Protein AF-A0A6B1C427-F1 (afdb_monomer)

pLDDT: mean 80.61, std 18.62, range [31.38, 96.44]

Mean predicted aligned error: 13.76 Å

Solvent-accessible surface area (backbone atoms only — not comparable to full-atom values): 10056 Å² total; per-residue (Å²): 131,88,80,65,73,87,72,59,62,70,60,35,54,53,42,52,74,35,78,66,44,73,68,50,72,60,57,86,59,36,55,51,73,79,39,94,70,39,72,59,43,35,53,53,62,96,92,56,72,48,55,68,70,53,46,56,37,31,75,68,24,86,37,23,59,55,42,33,21,32,51,52,48,46,24,71,76,61,72,55,77,72,46,50,39,42,58,34,45,49,70,62,49,47,56,48,53,52,49,56,50,70,74,44,80,71,77,84,72,83,77,89,77,76,86,78,89,80,91,77,91,72,95,70,92,80,48,73,39,58,54,46,43,51,46,46,74,71,70,51,50,59,67,56,50,9,62,76,69,75,50,42,49,66,56,45,54,55,32,62,69,51,79,87,130

Sequence (165 aa):
MNLIPLVDENRLVTLINDESTTRLAWGDRAACRDLPDGLEAYYPDDGEVPALAAIVCCLRCPVSEECLAAAMIHEERDGYRNGWWGGLGPEERDDIAHRLRATNPLAETTVPSTDTHTPTDGEGTNQPADHARYLRSLDHTIPFIAGELGCTERTVYRYLAKPAT

Structure (mmCIF, N/CA/C/O backbone):
data_AF-A0A6B1C427-F1
#
_entry.id   AF-A0A6B1C427-F1
#
loop_
_atom_site.group_PDB
_atom_site.id
_atom_site.type_symbol
_atom_site.label_atom_id
_atom_site.label_alt_id
_atom_site.label_comp_id
_atom_site.label_asym_id
_atom_site.label_entity_id
_atom_site.label_seq_id
_atom_site.pdbx_PDB_ins_code
_atom_site.Cartn_x
_atom_site.Cartn_y
_atom_site.Cartn_z
_atom_site.occupancy
_atom_site.B_iso_or_equiv
_atom_site.auth_seq_id
_atom_site.auth_comp_id
_atom_site.auth_asym_id
_atom_site.auth_atom_id
_atom_site.pdbx_PDB_model_num
ATOM 1 N N . MET A 1 1 ? 7.963 17.407 -8.290 1.00 36.19 1 MET A N 1
ATOM 2 C CA . MET A 1 1 ? 6.864 17.133 -9.240 1.00 36.19 1 MET A CA 1
ATOM 3 C C . MET A 1 1 ? 6.152 15.905 -8.714 1.00 36.19 1 MET A C 1
ATOM 5 O O . MET A 1 1 ? 6.719 14.828 -8.829 1.00 36.19 1 MET A O 1
ATOM 9 N N . ASN A 1 2 ? 4.989 16.064 -8.080 1.00 40.38 2 ASN A N 1
ATOM 10 C CA . ASN A 1 2 ? 4.179 14.918 -7.669 1.00 40.38 2 ASN A CA 1
ATOM 11 C C . ASN A 1 2 ? 3.596 14.284 -8.930 1.00 40.38 2 ASN A C 1
ATOM 13 O O . ASN A 1 2 ? 2.616 14.776 -9.482 1.00 40.38 2 ASN A O 1
ATOM 17 N N . LEU A 1 3 ? 4.239 13.218 -9.404 1.00 48.72 3 LEU A N 1
ATOM 18 C CA . LEU A 1 3 ? 3.703 12.304 -10.412 1.00 48.72 3 LEU A CA 1
ATOM 19 C C . LEU A 1 3 ? 2.698 11.352 -9.749 1.00 48.72 3 LEU A C 1
ATOM 21 O O . LEU A 1 3 ? 2.752 10.149 -9.968 1.00 48.72 3 LEU A O 1
ATOM 25 N N . ILE A 1 4 ? 1.816 11.883 -8.900 1.00 54.78 4 ILE A N 1
ATOM 26 C CA . ILE A 1 4 ? 0.748 11.090 -8.304 1.00 54.78 4 ILE A CA 1
ATOM 27 C C . ILE A 1 4 ? -0.203 10.752 -9.456 1.00 54.78 4 ILE A C 1
ATOM 29 O O . ILE A 1 4 ? -0.725 11.684 -10.082 1.00 54.78 4 ILE A O 1
ATOM 33 N N . PRO A 1 5 ? -0.408 9.467 -9.798 1.00 61.53 5 PRO A N 1
ATOM 34 C CA . PRO A 1 5 ? -1.460 9.110 -10.734 1.00 61.53 5 PRO A CA 1
ATOM 35 C C . PRO A 1 5 ? -2.774 9.652 -10.171 1.00 61.53 5 PRO A C 1
ATOM 37 O O . PRO A 1 5 ? -3.043 9.501 -8.981 1.00 61.53 5 PRO A O 1
ATOM 40 N N . LEU A 1 6 ? -3.566 10.336 -10.999 1.00 71.06 6 LEU A N 1
ATOM 41 C CA . LEU A 1 6 ? -4.888 10.801 -10.592 1.00 71.06 6 LEU A CA 1
ATOM 42 C C . LEU A 1 6 ? -5.713 9.557 -10.229 1.00 71.06 6 LEU A C 1
ATOM 44 O O . LEU A 1 6 ? -6.168 8.844 -11.118 1.00 71.06 6 LEU A O 1
ATOM 48 N N . VAL A 1 7 ? -5.818 9.259 -8.937 1.00 85.00 7 VAL A N 1
ATOM 49 C CA . VAL A 1 7 ? -6.557 8.099 -8.438 1.00 85.00 7 VAL A CA 1
ATOM 50 C C . VAL A 1 7 ? -8.040 8.353 -8.669 1.00 85.00 7 VAL A C 1
ATOM 52 O O . VAL A 1 7 ? -8.569 9.357 -8.187 1.00 85.00 7 VAL A O 1
ATOM 55 N N . ASP A 1 8 ? -8.722 7.451 -9.376 1.00 90.75 8 ASP A N 1
ATOM 56 C CA . ASP A 1 8 ? -10.182 7.456 -9.417 1.00 90.75 8 ASP A CA 1
ATOM 57 C C . ASP A 1 8 ? -10.712 6.935 -8.074 1.00 90.75 8 ASP A C 1
ATOM 59 O O . ASP A 1 8 ? -10.796 5.731 -7.825 1.00 90.75 8 ASP A O 1
ATOM 63 N N . GLU A 1 9 ? -11.051 7.858 -7.173 1.00 89.62 9 GLU A N 1
ATOM 64 C CA . GLU A 1 9 ? -11.550 7.523 -5.835 1.00 89.62 9 GLU A CA 1
ATOM 65 C C . GLU A 1 9 ? -12.844 6.699 -5.862 1.00 89.62 9 GLU A C 1
ATOM 67 O O . GLU A 1 9 ? -13.030 5.838 -5.004 1.00 89.62 9 GLU A O 1
ATOM 72 N N . ASN A 1 10 ? -13.727 6.902 -6.846 1.00 91.06 10 ASN A N 1
ATOM 73 C CA . ASN A 1 10 ? -14.972 6.134 -6.933 1.00 91.06 10 ASN A CA 1
ATOM 74 C C . ASN A 1 10 ? -14.684 4.674 -7.289 1.00 91.06 10 ASN A C 1
ATOM 76 O O . ASN A 1 10 ? -15.253 3.744 -6.700 1.00 91.06 10 ASN A O 1
ATOM 80 N N . ARG A 1 11 ? -13.778 4.462 -8.247 1.00 93.19 11 ARG A N 1
ATOM 81 C CA . ARG A 1 11 ? -13.315 3.122 -8.604 1.00 93.19 11 ARG A CA 1
ATOM 82 C C . ARG A 1 11 ? -12.550 2.476 -7.454 1.00 93.19 11 ARG A C 1
ATOM 84 O O . ARG A 1 11 ? -12.800 1.311 -7.153 1.00 93.19 11 ARG A O 1
ATOM 91 N N . LEU A 1 12 ? -11.698 3.233 -6.766 1.00 94.19 12 LEU A N 1
ATOM 92 C CA . LEU A 1 12 ? -10.971 2.761 -5.591 1.00 94.19 12 LEU A CA 1
ATOM 93 C C . LEU A 1 12 ? -11.923 2.298 -4.478 1.00 94.19 12 LEU A C 1
ATOM 95 O O . LEU A 1 12 ? -11.769 1.188 -3.980 1.00 94.19 12 LEU A O 1
ATOM 99 N N . VAL A 1 13 ? -12.946 3.087 -4.134 1.00 93.12 13 VAL A N 1
ATOM 100 C CA . VAL A 1 13 ? -13.970 2.692 -3.147 1.00 93.12 13 VAL A CA 1
ATOM 101 C C . VAL A 1 13 ? -14.700 1.424 -3.589 1.00 93.12 13 VAL A C 1
ATOM 103 O O . VAL A 1 13 ? -14.942 0.538 -2.771 1.00 93.12 13 VAL A O 1
ATOM 106 N N . THR A 1 14 ? -15.022 1.298 -4.878 1.00 95.12 14 THR A N 1
ATOM 107 C CA . THR A 1 14 ? -15.650 0.078 -5.413 1.00 95.12 14 THR A CA 1
ATOM 108 C C . THR A 1 14 ? -14.757 -1.147 -5.196 1.00 95.12 14 THR A C 1
ATOM 110 O O . THR A 1 14 ? -15.240 -2.176 -4.735 1.00 95.12 14 THR A O 1
ATOM 113 N N . LEU A 1 15 ? -13.454 -1.028 -5.473 1.00 95.44 15 LEU A N 1
ATOM 114 C CA . LEU A 1 15 ? -12.480 -2.113 -5.315 1.00 95.44 15 LEU A CA 1
ATOM 115 C C . LEU A 1 15 ? -12.198 -2.460 -3.847 1.00 95.44 15 LEU A C 1
ATOM 117 O O . LEU A 1 15 ? -12.043 -3.637 -3.529 1.00 95.44 15 LEU A O 1
ATOM 121 N N . ILE A 1 16 ? -12.153 -1.464 -2.954 1.00 94.06 16 ILE A N 1
ATOM 122 C CA . ILE A 1 16 ? -11.977 -1.673 -1.505 1.00 94.06 16 ILE A CA 1
ATOM 123 C C . ILE A 1 16 ? -13.123 -2.520 -0.933 1.00 94.06 16 ILE A C 1
ATOM 125 O O . ILE A 1 16 ? -12.894 -3.389 -0.096 1.00 94.06 16 ILE A O 1
ATOM 129 N N . ASN A 1 17 ? -14.347 -2.303 -1.419 1.00 91.44 17 ASN A N 1
ATOM 130 C CA . ASN A 1 17 ? -15.534 -3.041 -0.982 1.00 91.44 17 ASN A CA 1
ATOM 131 C C . ASN A 1 17 ? -15.733 -4.390 -1.704 1.00 91.44 17 ASN A C 1
ATOM 133 O O . ASN A 1 17 ? -16.680 -5.113 -1.392 1.00 91.44 17 ASN A O 1
ATOM 137 N N . ASP A 1 18 ? -14.872 -4.747 -2.662 1.00 90.44 18 ASP A N 1
ATOM 138 C CA . ASP A 1 18 ? -14.918 -6.030 -3.365 1.00 90.44 18 ASP A CA 1
ATOM 139 C C . ASP A 1 18 ? -14.001 -7.053 -2.675 1.00 90.44 18 ASP A C 1
ATOM 141 O O . ASP A 1 18 ? -12.772 -6.960 -2.709 1.00 90.44 18 ASP A O 1
ATOM 145 N N . GLU A 1 19 ? -14.598 -8.089 -2.077 1.00 82.50 19 GLU A N 1
ATOM 146 C CA . GLU A 1 19 ? -13.861 -9.173 -1.414 1.00 82.50 19 GLU A CA 1
ATOM 147 C C . GLU A 1 19 ? -12.850 -9.872 -2.337 1.00 82.50 19 GLU A C 1
ATOM 149 O O . GLU A 1 19 ? -11.834 -10.403 -1.871 1.00 82.50 19 GLU A O 1
ATOM 154 N N . SER A 1 20 ? -13.104 -9.891 -3.650 1.00 88.06 20 SER A N 1
ATOM 155 C CA . SER A 1 20 ? -12.228 -10.534 -4.627 1.00 88.06 20 SER A CA 1
ATOM 156 C C . SER A 1 20 ? -10.898 -9.798 -4.817 1.00 88.06 20 SER A C 1
ATOM 158 O O . SER A 1 20 ? -9.904 -10.444 -5.160 1.00 88.06 20 SER A O 1
ATOM 160 N N . THR A 1 21 ? -10.829 -8.501 -4.493 1.00 90.50 21 THR A N 1
ATOM 161 C CA . THR A 1 21 ? -9.607 -7.683 -4.566 1.00 90.50 21 THR A CA 1
ATOM 162 C C . THR A 1 21 ? -8.474 -8.269 -3.718 1.00 90.50 21 THR A C 1
ATOM 164 O O . THR A 1 21 ? -7.320 -8.300 -4.151 1.00 90.50 21 THR A O 1
ATOM 167 N N . THR A 1 22 ? -8.800 -8.834 -2.550 1.00 85.00 22 THR A N 1
ATOM 168 C CA . THR A 1 22 ? -7.821 -9.469 -1.642 1.00 85.00 22 THR A CA 1
ATOM 169 C C . THR A 1 22 ? -7.316 -10.832 -2.118 1.00 85.00 22 THR A C 1
ATOM 171 O O . THR A 1 22 ? -6.335 -11.346 -1.588 1.00 85.00 22 THR A O 1
ATOM 174 N N . ARG A 1 23 ? -7.943 -11.435 -3.138 1.00 82.19 23 ARG A N 1
ATOM 175 C CA . ARG A 1 23 ? -7.524 -12.740 -3.685 1.00 82.19 23 ARG A CA 1
ATOM 176 C C . ARG A 1 23 ? -6.342 -12.632 -4.654 1.00 82.19 23 ARG A C 1
ATOM 178 O O . ARG A 1 23 ? -5.910 -13.651 -5.180 1.00 82.19 23 ARG A O 1
ATOM 185 N N . LEU A 1 24 ? -5.847 -11.415 -4.909 1.00 79.50 24 LEU A N 1
ATOM 186 C CA . LEU A 1 24 ? -4.647 -11.106 -5.701 1.00 79.50 24 LEU A CA 1
ATOM 187 C C . LEU A 1 24 ? -4.617 -11.679 -7.132 1.00 79.50 24 LEU A C 1
ATOM 189 O O . LEU A 1 24 ? -3.567 -11.682 -7.766 1.00 79.50 24 LEU A O 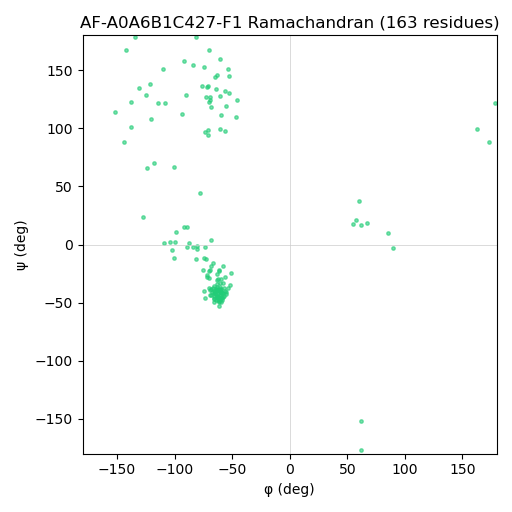1
ATOM 193 N N . ALA A 1 25 ? -5.758 -12.086 -7.700 1.00 87.69 25 ALA A N 1
ATOM 194 C CA . ALA A 1 25 ? -5.837 -12.576 -9.084 1.00 87.69 25 ALA A CA 1
ATOM 195 C C . ALA A 1 25 ? -5.409 -11.515 -10.122 1.00 87.69 25 ALA A C 1
ATOM 197 O O . ALA A 1 25 ? -5.013 -11.831 -11.241 1.00 87.69 25 ALA A O 1
ATOM 198 N N . TRP A 1 26 ? -5.464 -10.234 -9.751 1.00 92.69 26 TRP A N 1
ATOM 199 C CA . TRP A 1 26 ? -4.945 -9.128 -10.552 1.00 92.69 26 TRP A CA 1
ATOM 200 C C . TRP A 1 26 ? -3.409 -9.120 -10.644 1.00 92.69 26 TRP A C 1
ATOM 202 O O . TRP A 1 26 ? -2.874 -8.567 -11.606 1.00 92.69 26 TRP A O 1
ATOM 212 N N . GLY A 1 27 ? -2.702 -9.757 -9.704 1.00 92.06 27 GLY A N 1
ATOM 213 C CA . GLY A 1 27 ? -1.239 -9.792 -9.636 1.00 92.06 27 GLY A CA 1
ATOM 214 C C . GLY A 1 27 ? -0.587 -10.413 -10.873 1.00 92.06 27 GLY A C 1
ATOM 215 O O . GLY A 1 27 ? 0.475 -9.968 -11.300 1.00 92.06 27 GLY A O 1
ATOM 216 N N . ASP A 1 28 ? -1.270 -11.345 -11.544 1.00 92.56 28 ASP A N 1
ATOM 217 C CA . ASP A 1 28 ? -0.786 -11.960 -12.786 1.00 92.56 28 ASP A CA 1
ATOM 218 C C . ASP A 1 28 ? -0.703 -10.987 -13.973 1.00 92.56 28 ASP A C 1
ATOM 220 O O . ASP A 1 28 ? -0.051 -11.283 -14.980 1.00 92.56 28 ASP A O 1
ATOM 224 N N . ARG A 1 29 ? -1.360 -9.827 -13.870 1.00 94.81 29 ARG A N 1
ATOM 225 C CA . ARG A 1 29 ? -1.330 -8.747 -14.867 1.00 94.81 29 ARG A CA 1
ATOM 226 C C . ARG A 1 29 ? -0.440 -7.576 -14.438 1.00 94.81 29 ARG A C 1
ATOM 228 O O . ARG A 1 29 ? -0.383 -6.575 -15.152 1.00 94.81 29 ARG A O 1
ATOM 235 N N . ALA A 1 30 ? 0.230 -7.667 -13.288 1.00 95.38 30 ALA A N 1
ATOM 236 C CA . ALA A 1 30 ? 1.062 -6.589 -12.771 1.00 95.38 30 ALA A CA 1
ATOM 237 C C . ALA A 1 30 ? 2.329 -6.413 -13.617 1.00 95.38 30 ALA A C 1
ATOM 239 O O . ALA A 1 30 ? 3.140 -7.327 -13.741 1.00 95.38 30 ALA A O 1
ATOM 240 N N . ALA A 1 31 ? 2.528 -5.210 -14.162 1.00 94.25 31 ALA A N 1
ATOM 241 C CA . ALA A 1 31 ? 3.697 -4.892 -14.985 1.00 94.25 31 ALA A CA 1
ATOM 242 C C . ALA A 1 31 ? 5.020 -5.017 -14.205 1.00 94.25 31 ALA A C 1
ATOM 244 O O . ALA A 1 31 ? 6.054 -5.340 -14.781 1.00 94.25 31 ALA A O 1
ATOM 245 N N . CYS A 1 32 ? 4.982 -4.787 -12.889 1.00 93.81 32 CYS A N 1
ATOM 246 C CA . CYS A 1 32 ? 6.148 -4.881 -12.016 1.00 93.81 32 CYS A CA 1
ATOM 247 C C . CYS A 1 32 ? 6.614 -6.318 -11.751 1.00 93.81 32 CYS A C 1
ATOM 249 O O . CYS A 1 32 ? 7.732 -6.493 -11.274 1.00 93.81 32 CYS A O 1
ATOM 251 N N . ARG A 1 33 ? 5.812 -7.339 -12.094 1.00 91.75 33 ARG A N 1
ATOM 252 C CA . ARG A 1 33 ? 6.213 -8.750 -11.976 1.00 91.75 33 ARG A CA 1
ATOM 253 C C . ARG A 1 33 ? 7.472 -9.061 -12.787 1.00 91.75 33 ARG A C 1
ATOM 255 O O . ARG A 1 33 ? 8.274 -9.886 -12.368 1.00 91.75 33 ARG A O 1
ATOM 262 N N . ASP A 1 34 ? 7.638 -8.381 -13.917 1.00 88.19 34 ASP A N 1
ATOM 263 C CA . ASP A 1 34 ? 8.735 -8.613 -14.858 1.00 88.19 34 ASP A CA 1
ATOM 264 C C . ASP A 1 34 ? 9.882 -7.591 -14.679 1.00 88.19 34 ASP A C 1
ATOM 266 O O . ASP A 1 34 ? 10.772 -7.486 -15.526 1.00 88.19 34 ASP A O 1
ATOM 270 N N . LEU A 1 35 ? 9.863 -6.800 -13.594 1.00 87.94 35 LEU A N 1
ATOM 271 C CA . LEU A 1 35 ? 10.901 -5.811 -13.299 1.00 87.94 35 LEU A CA 1
ATOM 272 C C . LEU A 1 35 ? 12.213 -6.516 -12.889 1.00 87.94 35 LEU A C 1
ATOM 274 O O . LEU A 1 35 ? 12.156 -7.433 -12.070 1.00 87.94 35 LEU A O 1
ATOM 278 N N . PRO A 1 36 ? 13.396 -6.082 -13.378 1.00 85.06 36 PRO A N 1
ATOM 279 C CA . PRO A 1 36 ? 14.674 -6.737 -13.069 1.00 85.06 36 PRO A CA 1
ATOM 280 C C . PRO A 1 36 ? 14.986 -6.858 -11.572 1.00 85.06 36 PRO A C 1
ATOM 282 O O . PRO A 1 36 ? 15.454 -7.903 -11.130 1.00 85.06 36 PRO A O 1
ATOM 285 N N . ASP A 1 37 ? 14.680 -5.813 -10.801 1.00 84.69 37 ASP A N 1
ATOM 286 C CA . ASP A 1 37 ? 14.922 -5.747 -9.352 1.00 84.69 37 ASP A CA 1
ATOM 287 C C . ASP A 1 37 ? 13.754 -6.338 -8.529 1.00 84.69 37 ASP A C 1
ATOM 289 O O . ASP A 1 37 ? 13.780 -6.354 -7.299 1.00 84.69 37 ASP A O 1
ATOM 293 N N . GLY A 1 38 ? 12.716 -6.838 -9.208 1.00 86.56 38 GLY A N 1
ATOM 294 C CA . GLY A 1 38 ? 11.558 -7.481 -8.597 1.00 86.56 38 GLY A CA 1
ATOM 295 C C . GLY A 1 38 ? 10.746 -6.575 -7.665 1.00 86.56 38 GLY A C 1
ATOM 296 O O . GLY A 1 38 ? 10.672 -5.357 -7.838 1.00 86.56 38 GLY A O 1
ATOM 297 N N . LEU A 1 39 ? 10.094 -7.200 -6.679 1.00 86.12 39 LEU A N 1
ATOM 298 C CA . LEU A 1 39 ? 9.235 -6.520 -5.702 1.00 86.12 39 LEU A CA 1
ATOM 299 C C . LEU A 1 39 ? 10.023 -5.688 -4.681 1.00 86.12 39 LEU A C 1
ATOM 301 O O . LEU A 1 39 ? 9.484 -4.704 -4.184 1.00 86.12 39 LEU A O 1
ATOM 305 N N . GLU A 1 40 ? 11.284 -6.030 -4.402 1.00 88.25 40 GLU A N 1
ATOM 306 C CA . GLU A 1 40 ? 12.110 -5.313 -3.415 1.00 88.25 40 GLU A CA 1
ATOM 307 C C . GLU A 1 40 ? 12.370 -3.857 -3.812 1.00 88.25 40 GLU A C 1
ATOM 309 O O . GLU A 1 40 ? 12.491 -2.987 -2.955 1.00 88.25 40 GLU A O 1
ATOM 314 N N . ALA A 1 41 ? 12.327 -3.547 -5.112 1.00 91.38 41 ALA A N 1
ATOM 315 C CA . ALA A 1 41 ? 12.402 -2.174 -5.605 1.00 91.38 41 ALA A CA 1
ATOM 316 C C . ALA A 1 41 ? 11.299 -1.249 -5.045 1.00 91.38 41 ALA A C 1
ATOM 318 O O . ALA A 1 41 ? 11.436 -0.029 -5.120 1.00 91.38 41 ALA A O 1
ATOM 319 N N . TYR A 1 42 ? 10.212 -1.809 -4.502 1.00 92.88 42 TYR A N 1
ATOM 320 C CA . TYR A 1 42 ? 9.088 -1.077 -3.911 1.00 92.88 42 TYR A CA 1
ATOM 321 C C . TYR A 1 42 ? 9.140 -1.004 -2.376 1.00 92.88 42 TYR A C 1
ATOM 323 O O . TYR A 1 42 ? 8.239 -0.418 -1.772 1.00 92.88 42 TYR A O 1
ATOM 331 N N . TYR A 1 43 ? 10.186 -1.545 -1.745 1.00 91.44 43 TYR A N 1
ATOM 332 C CA . TYR A 1 43 ? 10.421 -1.496 -0.298 1.00 91.44 43 TYR A CA 1
ATOM 333 C C . TYR A 1 43 ? 11.792 -0.872 0.010 1.00 91.44 43 TYR A C 1
ATOM 335 O O . TYR A 1 43 ? 12.683 -1.561 0.501 1.00 91.44 43 TYR A O 1
ATOM 343 N N . PRO A 1 44 ? 11.987 0.422 -0.305 1.00 86.12 44 PRO A N 1
ATOM 344 C CA . PRO A 1 44 ? 13.239 1.107 -0.007 1.00 86.12 44 PRO A CA 1
ATOM 345 C C . PRO A 1 44 ? 13.417 1.322 1.507 1.00 86.12 44 PRO A C 1
ATOM 347 O O . PRO A 1 44 ? 12.463 1.176 2.279 1.00 86.12 44 PRO A O 1
ATOM 350 N N . ASP A 1 45 ? 14.631 1.702 1.911 1.00 82.12 45 ASP A N 1
ATOM 351 C CA . ASP A 1 45 ? 14.940 2.062 3.297 1.00 82.12 45 ASP A CA 1
ATOM 352 C C . ASP A 1 45 ? 14.108 3.270 3.775 1.00 82.12 45 ASP A C 1
ATOM 354 O O . ASP A 1 45 ? 13.567 4.051 2.984 1.00 82.12 45 ASP A O 1
ATOM 358 N N . ASP A 1 46 ? 13.988 3.432 5.096 1.00 73.62 46 ASP A N 1
ATOM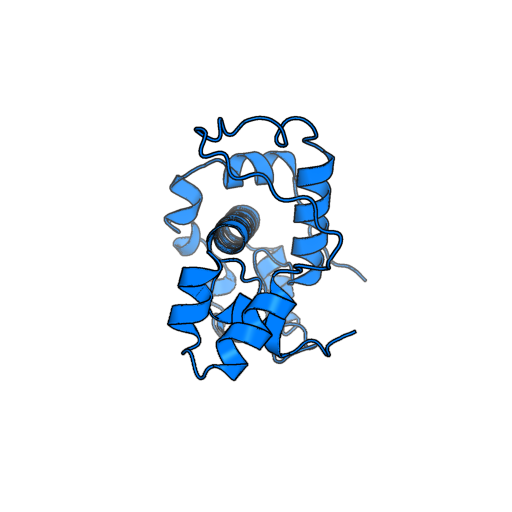 359 C CA . ASP A 1 46 ? 13.159 4.476 5.703 1.00 73.62 46 ASP A CA 1
ATOM 360 C C . ASP A 1 46 ? 13.547 5.883 5.200 1.00 73.62 46 ASP A C 1
ATOM 362 O O . ASP A 1 46 ? 14.655 6.371 5.425 1.00 73.62 46 ASP A O 1
ATOM 366 N N . GLY A 1 47 ? 12.594 6.563 4.555 1.00 71.50 47 GLY A N 1
ATOM 367 C CA . GLY A 1 47 ? 12.776 7.907 3.994 1.00 71.50 47 GLY A CA 1
ATOM 368 C C . GLY A 1 47 ? 13.277 7.937 2.547 1.00 71.50 47 GLY A C 1
ATOM 369 O O . GLY A 1 47 ? 13.363 9.020 1.964 1.00 71.50 47 GLY A O 1
ATOM 370 N N . GLU A 1 48 ? 13.561 6.782 1.945 1.00 84.12 48 GLU A N 1
ATOM 371 C CA . GLU A 1 48 ? 13.892 6.670 0.529 1.00 84.12 48 GLU A CA 1
ATOM 372 C C . GLU A 1 48 ? 12.653 6.401 -0.341 1.00 84.12 48 GLU A C 1
ATOM 374 O O . GLU A 1 48 ? 11.606 5.921 0.103 1.00 84.12 48 GLU A O 1
ATOM 379 N N . VAL A 1 49 ? 12.774 6.735 -1.626 1.00 88.56 49 VAL A N 1
ATOM 380 C CA . VAL A 1 49 ? 11.756 6.462 -2.647 1.00 88.56 49 VAL A CA 1
ATOM 381 C C . VAL A 1 49 ? 12.265 5.386 -3.607 1.00 88.56 49 VAL A C 1
ATOM 383 O O . VAL A 1 49 ? 13.474 5.312 -3.839 1.00 88.56 49 VAL A O 1
ATOM 386 N N . PRO A 1 50 ? 11.379 4.579 -4.217 1.00 92.12 50 PRO A N 1
ATOM 387 C CA . PRO A 1 50 ? 11.759 3.616 -5.234 1.00 92.12 50 PRO A CA 1
ATOM 388 C C . PRO A 1 50 ? 12.551 4.267 -6.360 1.00 92.12 50 PRO A C 1
ATOM 390 O O . PRO A 1 50 ? 12.330 5.429 -6.722 1.00 92.12 50 PRO A O 1
ATOM 393 N N . ALA A 1 51 ? 13.424 3.481 -6.986 1.00 92.06 51 ALA A N 1
ATOM 394 C CA . ALA A 1 51 ? 14.102 3.911 -8.197 1.00 92.06 51 ALA A CA 1
ATOM 395 C C . ALA A 1 51 ? 13.081 4.392 -9.244 1.00 92.06 51 ALA A C 1
ATOM 397 O O . ALA A 1 51 ? 11.996 3.822 -9.394 1.00 92.06 51 ALA A O 1
ATOM 398 N N . LEU A 1 52 ? 13.446 5.409 -10.030 1.00 90.56 52 LEU A N 1
ATOM 399 C CA . LEU A 1 52 ? 12.552 6.006 -11.031 1.00 90.56 52 LEU A CA 1
ATOM 400 C C . LEU A 1 52 ? 11.935 4.960 -11.977 1.00 90.56 52 LEU A C 1
ATOM 402 O O . LEU A 1 52 ? 10.780 5.095 -12.372 1.00 90.56 52 LEU A O 1
ATOM 406 N N . ALA A 1 53 ? 12.678 3.902 -12.315 1.00 91.56 53 ALA A N 1
ATOM 407 C CA . ALA A 1 53 ? 12.186 2.801 -13.139 1.00 91.56 53 ALA A CA 1
ATOM 408 C C . ALA A 1 53 ? 10.982 2.071 -12.511 1.00 91.56 53 ALA A C 1
ATOM 410 O O . ALA A 1 53 ? 10.022 1.771 -13.220 1.00 91.56 53 ALA A O 1
ATOM 411 N N . ALA A 1 54 ? 10.999 1.843 -11.195 1.00 92.44 54 ALA A N 1
ATOM 412 C CA . ALA A 1 54 ? 9.899 1.230 -10.455 1.00 92.44 54 ALA A CA 1
ATOM 413 C C . ALA A 1 54 ? 8.676 2.164 -10.396 1.00 92.44 54 ALA A C 1
ATOM 415 O O . ALA A 1 54 ? 7.556 1.745 -10.688 1.00 92.44 54 ALA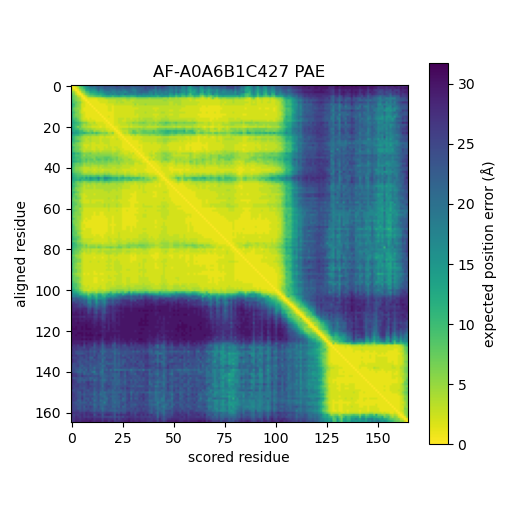 A O 1
ATOM 416 N N . ILE A 1 55 ? 8.887 3.461 -10.140 1.00 91.19 55 ILE A N 1
ATOM 417 C CA . ILE A 1 55 ? 7.807 4.467 -10.156 1.00 91.19 55 ILE A CA 1
ATOM 418 C C . ILE A 1 55 ? 7.136 4.513 -11.537 1.00 91.19 55 ILE A C 1
ATOM 420 O O . ILE A 1 55 ? 5.915 4.403 -11.651 1.00 91.19 55 ILE A O 1
ATOM 424 N N . VAL A 1 56 ? 7.930 4.615 -12.608 1.00 90.94 56 VAL A N 1
ATOM 425 C CA . VAL A 1 56 ? 7.425 4.637 -13.991 1.00 90.94 56 VAL A CA 1
ATOM 426 C C . VAL A 1 56 ? 6.714 3.332 -14.358 1.00 90.94 56 VAL A C 1
ATOM 428 O O . VAL A 1 56 ? 5.733 3.366 -15.103 1.00 90.94 56 VAL A O 1
ATOM 431 N N . CYS A 1 57 ? 7.170 2.192 -13.833 1.00 93.44 57 CYS A N 1
ATOM 432 C CA . CYS A 1 57 ? 6.491 0.910 -14.001 1.00 93.44 57 CYS A CA 1
ATOM 433 C C . CYS A 1 57 ? 5.079 0.947 -13.395 1.00 93.44 57 CYS A C 1
ATOM 435 O O . CYS A 1 57 ? 4.112 0.642 -14.096 1.00 93.44 57 CYS A O 1
ATOM 437 N N . CYS A 1 58 ? 4.936 1.409 -12.147 1.00 93.06 58 CYS A N 1
ATOM 438 C CA . CYS A 1 58 ? 3.635 1.566 -11.490 1.00 93.06 58 CYS A CA 1
ATOM 439 C C . CYS A 1 58 ? 2.687 2.503 -12.249 1.00 93.06 58 CYS A C 1
ATOM 441 O O . CYS A 1 58 ? 1.520 2.161 -12.429 1.00 93.06 58 CYS A O 1
ATOM 443 N N . LEU A 1 59 ? 3.186 3.631 -12.766 1.00 89.69 59 LEU A N 1
ATOM 444 C CA . LEU A 1 59 ? 2.377 4.594 -13.532 1.00 89.69 59 LEU A CA 1
ATOM 445 C C . LEU A 1 59 ? 1.767 4.012 -14.815 1.00 89.69 59 LEU A C 1
ATOM 447 O O . LEU A 1 59 ? 0.794 4.552 -15.336 1.00 89.69 59 LEU A O 1
ATOM 451 N N . ARG A 1 60 ? 2.348 2.935 -15.353 1.00 91.06 60 ARG A N 1
ATOM 452 C CA . ARG A 1 60 ? 1.880 2.265 -16.579 1.00 91.06 60 ARG A CA 1
ATOM 453 C C . ARG A 1 60 ? 1.261 0.897 -16.295 1.00 91.06 60 ARG A C 1
ATOM 455 O O . ARG A 1 60 ? 0.882 0.200 -17.236 1.00 91.06 60 ARG A O 1
ATOM 462 N N . CYS A 1 61 ? 1.188 0.499 -15.027 1.00 94.19 61 CYS A N 1
ATOM 463 C CA . CYS A 1 61 ? 0.689 -0.803 -14.623 1.00 94.19 61 CYS A CA 1
ATOM 464 C C . CYS A 1 61 ? -0.839 -0.852 -14.796 1.00 94.19 61 CYS A C 1
ATOM 466 O O . CYS A 1 61 ? -1.533 -0.003 -14.241 1.00 94.19 61 CYS A O 1
ATOM 468 N N . PRO A 1 62 ? -1.397 -1.844 -15.516 1.00 94.88 62 PRO A N 1
ATOM 469 C CA . PRO A 1 62 ? -2.834 -1.908 -15.801 1.00 94.88 62 PRO A CA 1
ATOM 470 C C . PRO A 1 62 ? -3.693 -2.309 -14.592 1.00 94.88 62 PRO A C 1
ATOM 472 O O . PRO A 1 62 ? -4.907 -2.417 -14.728 1.00 94.88 62 PRO A O 1
ATOM 475 N N . VAL A 1 63 ? -3.061 -2.593 -13.450 1.00 95.56 63 VAL A N 1
ATOM 476 C CA . VAL A 1 63 ? -3.699 -3.037 -12.202 1.00 95.56 63 VAL A CA 1
ATOM 477 C C . VAL A 1 63 ? -3.290 -2.171 -11.010 1.00 95.56 63 VAL A C 1
ATOM 479 O O . VAL A 1 63 ? -3.278 -2.633 -9.871 1.00 95.56 63 VAL A O 1
ATOM 482 N N . SER A 1 64 ? -2.869 -0.927 -11.260 1.00 94.44 64 SER A N 1
ATOM 483 C CA . SER A 1 64 ? -2.411 -0.009 -10.209 1.00 94.44 64 SER A CA 1
ATOM 484 C C . SER A 1 64 ? -3.496 0.266 -9.164 1.00 94.44 64 SER A C 1
ATOM 486 O O . SER A 1 64 ? -3.190 0.296 -7.975 1.00 94.44 64 SER A O 1
ATOM 488 N N . GLU A 1 65 ? -4.757 0.393 -9.574 1.00 94.81 65 GLU A N 1
ATOM 489 C CA . GLU A 1 65 ? -5.879 0.639 -8.663 1.00 94.81 65 GLU A CA 1
ATOM 490 C C . GLU A 1 65 ? -6.271 -0.607 -7.866 1.00 94.81 65 GLU A C 1
ATOM 492 O O . GLU A 1 65 ? -6.509 -0.495 -6.668 1.00 94.81 65 GLU A O 1
ATOM 497 N N . GLU A 1 66 ? -6.278 -1.800 -8.473 1.00 96.44 66 GLU A N 1
ATOM 498 C CA . GLU A 1 66 ? -6.468 -3.058 -7.738 1.00 96.44 66 GLU A CA 1
ATOM 499 C C . GLU A 1 66 ? -5.344 -3.282 -6.713 1.00 96.44 66 GLU A C 1
ATOM 501 O O . GLU A 1 66 ? -5.602 -3.695 -5.582 1.00 96.44 66 GLU A O 1
ATOM 506 N N . CYS A 1 67 ? -4.104 -2.954 -7.088 1.00 95.81 67 CYS A N 1
ATOM 507 C CA . CYS A 1 67 ? -2.937 -3.004 -6.210 1.00 95.81 67 CYS A CA 1
ATOM 508 C C . CYS A 1 67 ? -3.058 -2.019 -5.036 1.00 95.81 67 CYS A C 1
ATOM 510 O O . CYS A 1 67 ? -2.818 -2.401 -3.890 1.00 95.81 67 CYS A O 1
ATOM 512 N N . LEU A 1 68 ? -3.474 -0.776 -5.306 1.00 96.06 68 LEU A N 1
ATOM 513 C CA . LEU A 1 68 ? -3.730 0.236 -4.281 1.00 96.06 68 LEU A CA 1
ATOM 514 C C . LEU A 1 68 ? -4.863 -0.189 -3.337 1.00 96.06 68 LEU A C 1
ATOM 516 O O . LEU A 1 68 ? -4.703 -0.123 -2.120 1.00 96.06 68 LEU A O 1
ATOM 520 N N . ALA A 1 69 ? -5.983 -0.660 -3.886 1.00 96.25 69 ALA A N 1
ATOM 521 C CA . ALA A 1 69 ? -7.130 -1.117 -3.111 1.00 96.25 69 ALA A CA 1
ATOM 522 C C . ALA A 1 69 ? -6.755 -2.285 -2.195 1.00 96.25 69 ALA A C 1
ATOM 524 O O . ALA A 1 69 ? -7.062 -2.252 -1.007 1.00 96.25 69 ALA A O 1
ATOM 525 N N . ALA A 1 70 ? -6.037 -3.286 -2.715 1.00 95.38 70 ALA A N 1
ATOM 526 C CA . ALA A 1 70 ? -5.564 -4.407 -1.911 1.00 95.38 70 ALA A CA 1
ATOM 527 C C . ALA A 1 70 ? -4.676 -3.936 -0.752 1.00 95.38 70 ALA A C 1
ATOM 529 O O . ALA A 1 70 ? -4.903 -4.349 0.384 1.00 95.38 70 ALA A O 1
ATOM 530 N N . ALA A 1 71 ? -3.725 -3.031 -1.010 1.00 95.38 71 ALA A N 1
ATOM 531 C CA . ALA A 1 71 ? -2.879 -2.460 0.035 1.00 95.38 71 ALA A CA 1
ATOM 532 C C . ALA A 1 71 ? -3.707 -1.761 1.121 1.00 95.38 71 ALA A C 1
ATOM 534 O O . ALA A 1 71 ? -3.496 -2.012 2.301 1.00 95.38 71 ALA A O 1
ATOM 535 N N . MET A 1 72 ? -4.698 -0.952 0.741 1.00 95.19 72 MET A N 1
ATOM 536 C CA . MET A 1 72 ? -5.55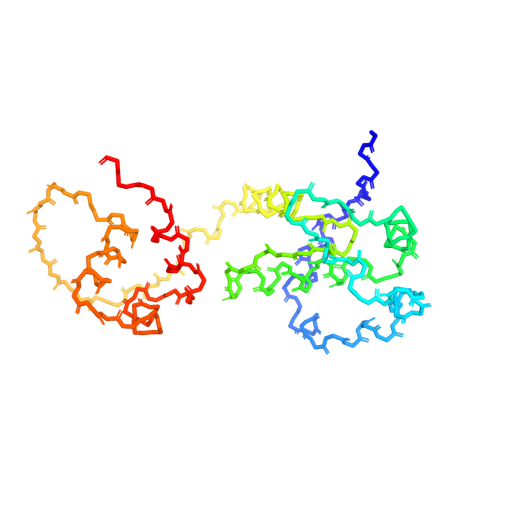7 -0.252 1.700 1.00 95.19 72 MET A CA 1
ATOM 537 C C . MET A 1 72 ? -6.449 -1.200 2.514 1.00 95.19 72 MET A C 1
ATOM 539 O O . MET A 1 72 ? -6.618 -0.984 3.713 1.00 95.19 72 MET A O 1
ATOM 543 N N . ILE A 1 73 ? -6.972 -2.273 1.906 1.00 93.00 73 ILE A N 1
ATOM 544 C CA . ILE A 1 73 ? -7.722 -3.311 2.634 1.00 93.00 73 ILE A CA 1
ATOM 545 C C . ILE A 1 73 ? -6.811 -4.001 3.661 1.00 93.00 73 ILE A C 1
ATOM 547 O O . ILE A 1 73 ? -7.216 -4.214 4.804 1.00 93.00 73 ILE A O 1
ATOM 551 N N . HIS A 1 74 ? -5.582 -4.350 3.271 1.00 89.25 74 HIS A N 1
ATOM 552 C CA . HIS A 1 74 ? -4.602 -4.943 4.184 1.00 89.25 74 HIS A CA 1
ATOM 553 C C . HIS A 1 74 ? -4.214 -3.976 5.304 1.00 89.25 74 HIS A C 1
ATOM 555 O O . HIS A 1 74 ? -4.186 -4.362 6.464 1.00 89.25 74 HIS A O 1
ATOM 561 N N . GLU A 1 75 ? -3.993 -2.703 4.994 1.00 92.44 75 GLU A N 1
ATOM 562 C CA . GLU A 1 75 ? -3.674 -1.670 5.982 1.00 92.44 75 GLU A CA 1
ATOM 563 C C . GLU A 1 75 ? -4.777 -1.474 7.017 1.00 92.44 75 GLU A C 1
ATOM 565 O O . GLU A 1 75 ? -4.483 -1.288 8.197 1.00 92.44 75 GLU A O 1
ATOM 570 N N . GLU A 1 76 ? -6.039 -1.513 6.591 1.00 86.81 76 GLU A N 1
ATOM 571 C CA . GLU A 1 76 ? -7.184 -1.414 7.492 1.00 86.81 76 GLU A CA 1
ATOM 572 C C . GLU A 1 76 ? -7.305 -2.645 8.400 1.00 86.81 76 GLU A C 1
ATOM 574 O O . GLU A 1 76 ? -7.567 -2.498 9.594 1.00 86.81 76 GLU A O 1
ATOM 579 N N . ARG A 1 77 ? -7.075 -3.849 7.858 1.00 84.38 77 ARG A N 1
ATOM 580 C CA . ARG A 1 77 ? -7.159 -5.116 8.605 1.00 84.38 77 ARG A CA 1
ATOM 581 C C . ARG A 1 77 ? -5.982 -5.334 9.554 1.00 84.38 77 ARG A C 1
ATOM 583 O O . ARG A 1 77 ? -6.180 -5.707 10.707 1.00 84.38 77 ARG A O 1
ATOM 590 N N . ASP A 1 78 ? -4.770 -5.097 9.065 1.00 83.50 78 ASP A N 1
ATOM 591 C CA . ASP A 1 78 ? -3.515 -5.476 9.720 1.00 83.50 78 ASP A CA 1
ATOM 592 C C . ASP A 1 78 ? -2.859 -4.280 10.440 1.00 83.50 78 ASP A C 1
ATOM 594 O O . ASP A 1 78 ? -1.907 -4.428 11.213 1.00 83.50 78 ASP A O 1
ATOM 598 N N . GLY A 1 79 ? -3.349 -3.061 10.199 1.00 80.31 79 GLY A N 1
ATOM 599 C CA . GLY A 1 79 ? -2.856 -1.843 10.841 1.00 80.31 79 GLY A CA 1
ATOM 600 C 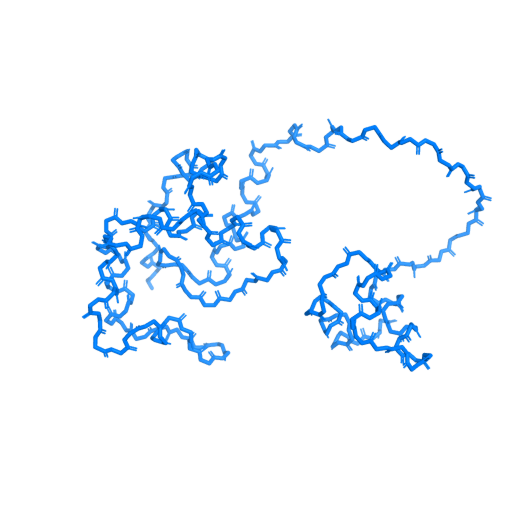C . GLY A 1 79 ? -1.428 -1.462 10.442 1.00 80.31 79 GLY A C 1
ATOM 601 O O . GLY A 1 79 ? -0.779 -0.700 11.168 1.00 80.31 79 GLY A O 1
ATOM 602 N N . TYR A 1 80 ? -0.909 -1.991 9.326 1.00 79.19 80 TYR A N 1
ATOM 603 C CA . TYR A 1 80 ? 0.435 -1.688 8.844 1.00 79.19 80 TYR A CA 1
ATOM 604 C C . TYR A 1 80 ? 0.454 -1.167 7.410 1.00 79.19 80 TYR A C 1
ATOM 606 O O . TYR A 1 80 ? -0.075 -1.799 6.506 1.00 79.19 80 TYR A O 1
ATOM 614 N N . ARG A 1 81 ? 1.129 -0.027 7.223 1.00 89.06 81 ARG A N 1
ATOM 615 C CA . ARG A 1 81 ? 1.331 0.647 5.944 1.00 89.06 81 ARG A CA 1
ATOM 616 C C . ARG A 1 81 ? 2.823 0.770 5.640 1.00 89.06 81 ARG A C 1
ATOM 618 O O . ARG A 1 81 ? 3.518 1.558 6.276 1.00 89.06 81 ARG A O 1
ATOM 625 N N . ASN A 1 82 ? 3.308 -0.000 4.673 1.00 89.62 82 ASN A N 1
ATOM 626 C CA . ASN A 1 82 ? 4.690 0.028 4.196 1.00 89.62 82 ASN A CA 1
ATOM 627 C C . ASN A 1 82 ? 4.773 -0.158 2.683 1.00 89.62 82 ASN A C 1
ATOM 629 O O . ASN A 1 82 ? 3.795 -0.532 2.030 1.00 89.62 82 ASN A O 1
ATOM 633 N N . GLY A 1 83 ? 5.962 0.114 2.147 1.00 91.62 83 GLY A N 1
ATOM 634 C CA . GLY A 1 83 ? 6.264 -0.048 0.733 1.00 91.62 83 GLY A CA 1
ATOM 635 C C . GLY A 1 83 ? 5.410 0.825 -0.182 1.00 91.62 83 GLY A C 1
ATOM 636 O O . GLY A 1 83 ? 4.573 1.629 0.249 1.00 91.62 83 GLY A O 1
ATOM 637 N N . TRP A 1 84 ? 5.634 0.642 -1.474 1.00 94.31 84 TRP A N 1
ATOM 638 C CA . TRP A 1 84 ? 4.969 1.369 -2.542 1.00 94.31 84 TRP A CA 1
ATOM 639 C C . TRP A 1 84 ? 3.988 0.463 -3.274 1.00 94.31 84 TRP A C 1
ATOM 641 O O . TRP A 1 84 ? 4.363 -0.565 -3.831 1.00 94.31 84 TRP A O 1
ATOM 651 N N . TRP A 1 85 ? 2.723 0.873 -3.290 1.00 94.81 85 TRP A N 1
ATOM 652 C CA . TRP A 1 85 ? 1.608 0.101 -3.836 1.00 94.81 85 TRP A CA 1
ATOM 653 C C . TRP A 1 85 ? 0.786 0.978 -4.764 1.00 94.81 85 TRP A C 1
ATOM 655 O O . TRP A 1 85 ? 0.512 2.132 -4.445 1.00 94.81 85 TRP A O 1
ATOM 665 N N . GLY A 1 86 ? 0.428 0.461 -5.941 1.00 94.44 86 GLY A N 1
ATOM 666 C CA . GLY A 1 86 ? -0.333 1.225 -6.935 1.00 94.44 86 GLY A CA 1
ATOM 667 C C . GLY A 1 86 ? 0.334 2.534 -7.379 1.00 94.44 86 GLY A C 1
ATOM 668 O O . GLY A 1 86 ? -0.340 3.427 -7.879 1.00 94.44 86 GLY A O 1
ATOM 669 N N . GLY A 1 87 ? 1.652 2.659 -7.189 1.00 93.31 87 GLY A N 1
ATOM 670 C CA . GLY A 1 87 ? 2.408 3.885 -7.459 1.00 93.31 87 GLY A CA 1
ATOM 671 C C . GLY A 1 87 ? 2.421 4.911 -6.327 1.00 93.31 87 GLY A C 1
ATOM 672 O O . GLY A 1 87 ? 2.902 6.013 -6.558 1.00 93.31 87 GLY A O 1
ATOM 673 N N . LEU A 1 88 ? 1.933 4.559 -5.136 1.00 93.50 88 LEU A N 1
ATOM 674 C CA . LEU A 1 88 ? 1.855 5.449 -3.979 1.00 93.50 88 LEU A CA 1
ATOM 675 C C . LEU A 1 88 ? 2.624 4.885 -2.789 1.00 93.50 88 LEU A C 1
ATOM 677 O O . LEU A 1 88 ? 2.525 3.692 -2.483 1.00 93.50 88 LEU A O 1
ATOM 681 N N . GLY A 1 89 ? 3.342 5.755 -2.092 1.00 93.00 89 GLY A N 1
ATOM 682 C CA . GLY A 1 89 ? 4.004 5.473 -0.829 1.00 93.00 89 GLY A CA 1
ATOM 683 C C . GLY A 1 89 ? 3.059 5.549 0.380 1.00 93.00 89 GLY A C 1
ATOM 684 O O . GLY A 1 89 ? 1.869 5.844 0.245 1.00 93.00 89 GLY A O 1
ATOM 685 N N . PRO A 1 90 ? 3.576 5.277 1.592 1.00 92.06 90 PRO A N 1
ATOM 686 C CA . PRO A 1 90 ? 2.784 5.276 2.820 1.00 92.06 90 PRO A CA 1
ATOM 687 C C . PRO A 1 90 ? 2.053 6.593 3.123 1.00 92.06 90 PRO A C 1
ATOM 689 O O . PRO A 1 90 ? 0.882 6.575 3.493 1.00 92.06 90 PRO A O 1
ATOM 692 N N . GLU A 1 91 ? 2.721 7.734 2.972 1.00 89.44 91 GLU A N 1
ATOM 693 C CA . GLU A 1 91 ? 2.127 9.040 3.295 1.00 89.44 91 GLU A CA 1
ATOM 694 C C . GLU A 1 91 ? 0.965 9.369 2.349 1.00 89.44 91 GLU A C 1
ATOM 696 O O . GLU A 1 91 ? -0.129 9.707 2.790 1.00 89.44 91 GLU A O 1
ATOM 701 N N . GLU A 1 92 ? 1.147 9.139 1.049 1.00 93.00 92 GLU A N 1
ATOM 702 C CA . GLU A 1 92 ? 0.120 9.399 0.033 1.00 93.00 92 GLU A CA 1
ATOM 703 C C . GLU A 1 92 ? -1.127 8.522 0.232 1.00 93.00 92 GLU A C 1
ATOM 705 O O . GLU A 1 92 ? -2.257 8.971 0.025 1.00 93.00 92 GLU A O 1
ATOM 710 N N . ARG A 1 93 ? -0.947 7.268 0.669 1.00 94.31 93 ARG A N 1
ATOM 711 C CA . ARG A 1 93 ? -2.077 6.389 1.013 1.00 94.31 93 ARG A CA 1
ATOM 712 C C . ARG A 1 93 ? -2.771 6.812 2.309 1.00 94.31 93 ARG A C 1
ATOM 714 O O . ARG A 1 93 ? -3.973 6.580 2.434 1.00 94.31 93 ARG A O 1
ATOM 721 N N . ASP A 1 94 ? -2.066 7.453 3.246 1.00 91.88 94 ASP A N 1
ATOM 722 C CA . ASP A 1 94 ? -2.689 8.051 4.436 1.00 91.88 94 ASP A CA 1
ATOM 723 C C . ASP A 1 94 ? -3.612 9.207 4.069 1.00 91.88 94 ASP A C 1
ATOM 725 O O . ASP A 1 94 ? -4.771 9.225 4.487 1.00 91.88 94 ASP A O 1
ATOM 729 N N . ASP A 1 95 ? -3.146 10.093 3.191 1.00 91.38 95 ASP A N 1
ATOM 730 C CA . ASP A 1 95 ? -3.940 11.216 2.693 1.00 91.38 95 ASP A CA 1
ATOM 731 C C . ASP A 1 95 ? -5.218 10.746 1.983 1.00 91.38 95 ASP A C 1
ATOM 733 O O . ASP A 1 95 ? -6.298 11.319 2.170 1.00 91.38 95 ASP A O 1
ATOM 737 N N . ILE A 1 96 ? -5.122 9.683 1.173 1.00 92.06 96 ILE A N 1
ATOM 738 C CA . ILE A 1 96 ? -6.289 9.074 0.518 1.00 92.06 96 ILE A CA 1
ATOM 739 C C . ILE A 1 96 ? -7.226 8.461 1.559 1.00 92.06 96 ILE A C 1
ATOM 741 O O . ILE A 1 96 ? -8.421 8.750 1.537 1.00 92.06 96 ILE A O 1
ATOM 745 N N . ALA A 1 97 ? -6.715 7.654 2.492 1.00 91.19 97 ALA A N 1
ATOM 746 C CA . ALA A 1 97 ? -7.540 7.033 3.528 1.00 91.19 97 ALA A CA 1
ATOM 747 C C . ALA A 1 97 ? -8.294 8.083 4.363 1.00 91.19 97 ALA A C 1
ATOM 749 O O . ALA A 1 97 ? -9.488 7.924 4.629 1.00 91.19 97 ALA A O 1
ATOM 750 N N . HIS A 1 98 ? -7.628 9.182 4.727 1.00 89.19 98 HIS A N 1
ATOM 751 C CA . HIS A 1 98 ? -8.242 10.294 5.447 1.00 89.19 98 HIS A CA 1
ATOM 752 C C . HIS A 1 98 ? -9.356 10.963 4.627 1.00 89.19 98 HIS A C 1
ATOM 754 O O . HIS A 1 98 ? -10.451 11.203 5.142 1.00 89.19 98 HIS A O 1
ATOM 760 N N . ARG A 1 99 ? -9.120 11.222 3.334 1.00 89.31 99 ARG A N 1
ATOM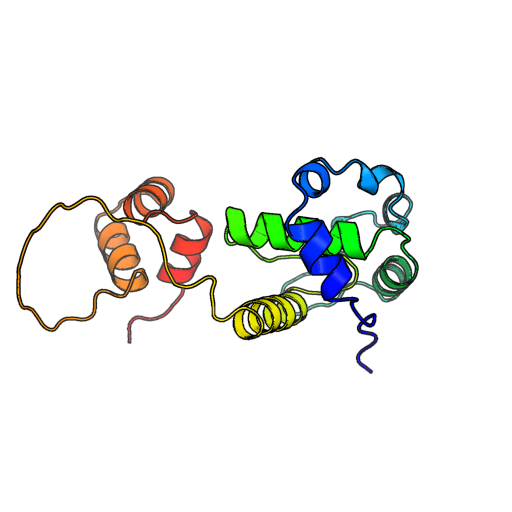 761 C CA . ARG A 1 99 ? -10.130 11.782 2.416 1.00 89.31 99 ARG A CA 1
ATOM 762 C C . ARG A 1 99 ? -11.350 10.882 2.246 1.00 89.31 99 ARG A C 1
ATOM 764 O O . ARG A 1 99 ? -12.475 11.378 2.330 1.00 89.31 99 ARG A O 1
ATOM 771 N N . LEU A 1 100 ? -11.147 9.579 2.053 1.00 87.88 100 LEU A N 1
ATOM 772 C CA . LEU A 1 100 ? -12.245 8.623 1.886 1.00 87.88 100 LEU A CA 1
ATOM 773 C C . LEU A 1 100 ? -13.115 8.537 3.148 1.00 87.88 100 LEU A C 1
ATOM 775 O O . LEU A 1 100 ? -14.340 8.488 3.046 1.00 87.88 100 LEU A O 1
ATOM 779 N N . ARG A 1 101 ? -12.503 8.604 4.338 1.00 84.19 101 ARG A N 1
ATOM 780 C CA . ARG A 1 101 ? -13.227 8.672 5.620 1.00 84.19 101 ARG A CA 1
ATOM 781 C C . ARG A 1 101 ? -14.014 9.972 5.767 1.00 84.19 101 ARG A C 1
ATOM 783 O O . ARG A 1 101 ? -15.196 9.933 6.085 1.00 84.19 101 ARG A O 1
ATOM 790 N N . ALA A 1 102 ? -13.391 11.114 5.474 1.00 77.50 102 ALA A N 1
ATOM 791 C CA . ALA A 1 102 ? -14.050 12.420 5.550 1.00 77.50 102 ALA A CA 1
ATOM 792 C C . ALA A 1 102 ? -15.231 12.555 4.567 1.00 77.50 102 ALA A C 1
ATOM 794 O O . ALA A 1 102 ? -16.203 13.251 4.855 1.00 77.50 102 ALA A O 1
ATOM 795 N N . THR A 1 103 ? -15.163 11.873 3.421 1.00 68.31 103 THR A N 1
ATOM 796 C CA . THR A 1 103 ? -16.210 11.892 2.3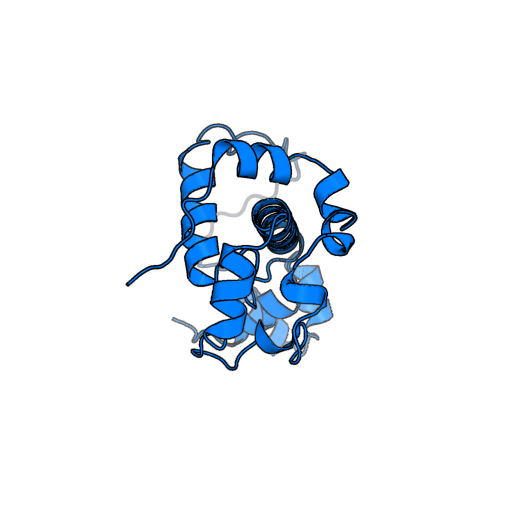85 1.00 68.31 103 THR A CA 1
ATOM 797 C C . THR A 1 103 ? -17.370 10.934 2.699 1.00 68.31 103 THR A C 1
ATOM 799 O O . THR A 1 103 ? -18.441 11.065 2.107 1.00 68.31 103 THR A O 1
ATOM 802 N N . ASN A 1 104 ? -17.217 10.028 3.675 1.00 56.69 104 ASN A N 1
ATOM 803 C CA . ASN A 1 104 ? -18.284 9.151 4.167 1.00 56.69 104 ASN A CA 1
ATOM 804 C C . ASN A 1 104 ? -18.610 9.385 5.664 1.00 56.69 104 ASN A C 1
ATOM 806 O O . ASN A 1 104 ? -18.365 8.510 6.497 1.00 56.69 104 ASN A O 1
ATOM 810 N N . PRO A 1 105 ? -19.220 10.531 6.031 1.00 43.97 105 PRO A N 1
ATOM 811 C CA . PRO A 1 105 ? -19.555 10.861 7.421 1.00 43.97 105 PRO A CA 1
ATOM 812 C C . PRO A 1 105 ? -20.665 9.989 8.052 1.00 43.97 105 PRO A C 1
ATOM 814 O O . PRO A 1 105 ? -21.061 10.244 9.185 1.00 43.97 105 PRO A O 1
ATOM 817 N N . LEU A 1 106 ? -21.190 8.969 7.357 1.00 45.41 106 LEU A N 1
ATOM 818 C CA . LEU A 1 106 ? -22.243 8.070 7.863 1.00 45.41 106 LEU A CA 1
ATOM 819 C C . LEU A 1 106 ? -21.732 6.692 8.322 1.00 45.41 106 LEU A C 1
ATOM 821 O O . LEU A 1 106 ? -22.513 5.915 8.867 1.00 45.41 106 LEU A O 1
ATOM 825 N N . ALA A 1 107 ? -20.443 6.376 8.149 1.00 48.44 107 ALA A N 1
ATOM 826 C CA . ALA A 1 107 ? -19.866 5.109 8.622 1.00 48.44 107 ALA A CA 1
ATOM 827 C C . ALA A 1 107 ? -19.520 5.106 10.126 1.00 48.44 107 ALA A C 1
ATOM 829 O O . ALA A 1 107 ? -19.135 4.073 10.669 1.00 48.44 107 ALA A O 1
ATOM 830 N N . GLU A 1 108 ? -19.685 6.235 10.820 1.00 43.72 108 GLU A N 1
ATOM 831 C CA . GLU A 1 108 ? -19.329 6.391 12.238 1.00 43.72 108 GLU A CA 1
ATOM 832 C C . GLU A 1 108 ? -20.492 6.081 13.203 1.00 43.72 108 GLU A C 1
ATOM 834 O O . GLU A 1 108 ? -20.457 6.417 14.384 1.00 43.72 108 GLU A O 1
ATOM 839 N N . THR A 1 109 ? -21.566 5.431 12.745 1.00 46.31 109 THR A N 1
ATOM 840 C CA . THR A 1 109 ? -22.691 5.068 13.621 1.00 46.31 109 THR A CA 1
ATOM 841 C C . THR A 1 109 ? -23.279 3.720 13.230 1.00 46.31 109 THR A C 1
ATOM 843 O O . THR A 1 109 ? -24.202 3.664 12.429 1.00 46.31 109 THR A O 1
ATOM 846 N N . THR A 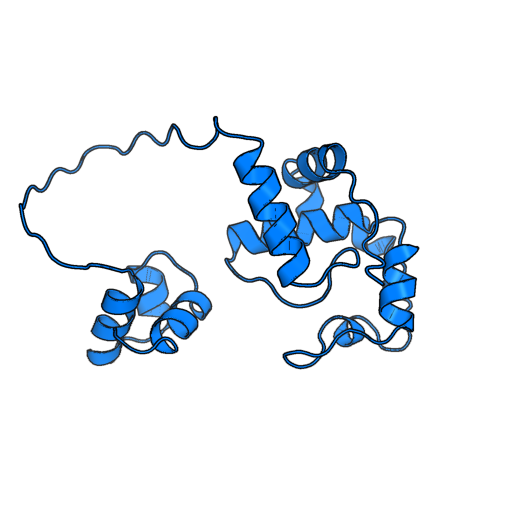1 110 ? -22.744 2.631 13.791 1.00 41.12 110 THR A N 1
ATOM 847 C CA . THR A 1 110 ? -23.486 1.520 14.435 1.00 41.12 110 THR A CA 1
ATOM 848 C C . THR A 1 110 ? -22.607 0.271 14.566 1.00 41.12 110 THR A C 1
ATOM 850 O O . THR A 1 110 ? -22.511 -0.552 13.664 1.00 41.12 110 THR A O 1
ATOM 853 N N . VAL A 1 111 ? -22.055 0.061 15.759 1.00 36.03 111 VAL A N 1
ATOM 854 C CA . VAL A 1 111 ? -21.973 -1.290 16.329 1.00 36.03 111 VAL A CA 1
ATOM 855 C C . VAL A 1 111 ? -22.866 -1.270 17.569 1.00 36.03 111 VAL A C 1
ATOM 857 O O . VAL A 1 111 ? -22.653 -0.415 18.431 1.00 36.03 111 VAL A O 1
ATOM 860 N N . PRO A 1 112 ? -23.894 -2.132 17.680 1.00 39.53 112 PRO A N 1
ATOM 861 C CA . PRO A 1 112 ? -24.605 -2.305 18.935 1.00 39.53 112 PRO A CA 1
ATOM 862 C C . PRO A 1 112 ? -23.670 -3.037 19.901 1.00 39.53 112 PRO A C 1
ATOM 864 O O . PRO A 1 112 ? -23.564 -4.263 19.892 1.00 39.53 112 PRO A O 1
ATOM 867 N N . SER A 1 113 ? -22.960 -2.260 20.717 1.00 44.75 113 SER A N 1
ATOM 868 C CA . SER A 1 113 ? -22.268 -2.755 21.901 1.00 44.75 113 SER A CA 1
ATOM 869 C C . SER A 1 113 ? -23.311 -3.375 22.820 1.00 44.75 113 SER A C 1
ATOM 871 O O . SER A 1 113 ? -24.177 -2.682 23.348 1.00 44.75 113 SER A O 1
ATOM 873 N N . THR A 1 114 ? -23.263 -4.697 22.965 1.00 34.91 114 THR A N 1
ATOM 874 C CA . THR A 1 114 ? -24.059 -5.384 23.978 1.00 34.91 114 THR A CA 1
ATOM 875 C C . THR A 1 114 ? -23.479 -5.023 25.338 1.00 34.91 114 THR A C 1
ATOM 877 O O . THR A 1 114 ? -22.274 -5.133 25.558 1.00 34.91 114 THR A O 1
ATOM 880 N N . ASP A 1 115 ? -24.358 -4.543 26.208 1.00 39.31 115 ASP A N 1
ATOM 881 C CA . ASP A 1 115 ? -24.085 -4.078 27.556 1.00 39.31 115 ASP A CA 1
ATOM 882 C C . ASP A 1 115 ? -23.173 -5.017 28.357 1.00 39.31 115 ASP A C 1
ATOM 884 O O . ASP A 1 115 ? -23.505 -6.170 28.633 1.00 39.31 115 ASP A O 1
ATOM 888 N N . THR A 1 116 ? -22.069 -4.481 28.872 1.00 37.16 116 THR A N 1
ATOM 889 C CA . THR A 1 116 ? -21.661 -4.797 30.243 1.00 37.16 116 THR A CA 1
ATOM 890 C C . THR A 1 116 ? -21.186 -3.514 30.908 1.00 37.16 116 THR A C 1
ATOM 892 O O . THR A 1 116 ? -20.097 -3.003 30.675 1.00 37.16 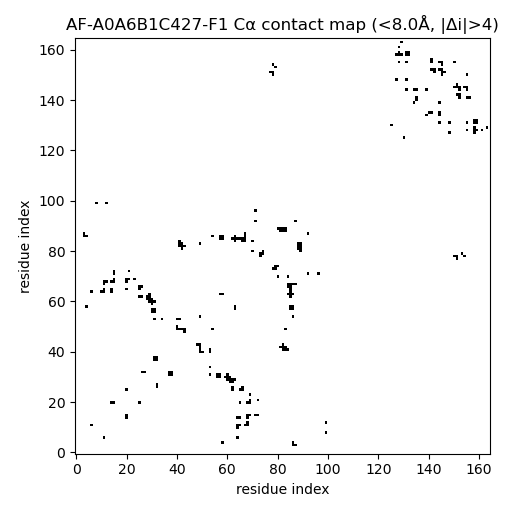116 THR A O 1
ATOM 895 N N . HIS A 1 117 ? -22.088 -2.974 31.714 1.00 35.81 117 HIS A N 1
ATOM 896 C CA . HIS A 1 117 ? -21.899 -1.836 32.591 1.00 35.81 117 HIS A CA 1
ATOM 897 C C . HIS A 1 117 ? -20.796 -2.131 33.622 1.00 35.81 117 HIS A C 1
ATOM 899 O O . HIS A 1 117 ? -20.877 -3.117 34.351 1.00 35.81 117 HIS A O 1
ATOM 905 N N . THR A 1 118 ? -19.803 -1.254 33.750 1.00 31.38 118 THR A N 1
ATOM 906 C CA . THR A 1 118 ? -19.215 -0.936 35.060 1.00 31.38 118 THR A CA 1
ATOM 907 C C . THR A 1 118 ? -18.997 0.577 35.125 1.00 31.38 118 THR A C 1
ATOM 909 O O . THR A 1 118 ? -18.338 1.122 34.241 1.00 31.38 118 THR A O 1
ATOM 912 N N . PRO A 1 119 ? -19.568 1.273 36.122 1.00 49.34 119 PRO A N 1
ATOM 913 C CA . PRO A 1 119 ? -19.377 2.699 36.309 1.00 49.34 119 PRO A CA 1
ATOM 914 C C . PRO A 1 119 ? -18.166 2.936 37.213 1.00 49.34 119 PRO A C 1
ATOM 916 O O . PRO A 1 119 ? -18.125 2.403 38.318 1.00 49.34 119 PRO A O 1
ATOM 919 N N . THR A 1 120 ? -17.229 3.782 36.794 1.00 36.19 120 THR A N 1
ATOM 920 C CA . THR A 1 120 ? -16.396 4.545 37.733 1.00 36.19 120 THR A CA 1
ATOM 921 C C . THR A 1 120 ? -15.954 5.845 37.086 1.00 36.19 120 THR A C 1
ATOM 923 O O . THR A 1 120 ? -15.188 5.850 36.123 1.00 36.19 120 THR A O 1
ATOM 926 N N . ASP A 1 121 ? -16.452 6.932 37.658 1.00 39.69 121 ASP A N 1
ATOM 927 C CA . ASP A 1 121 ? -15.945 8.287 37.514 1.00 39.69 121 ASP A CA 1
ATOM 928 C C . ASP A 1 121 ? -14.443 8.322 37.848 1.00 39.69 121 ASP A C 1
ATOM 930 O O . ASP A 1 121 ? -14.019 7.802 38.882 1.00 39.69 121 ASP A O 1
ATOM 934 N N . GLY A 1 122 ? -13.625 8.916 36.977 1.00 33.91 122 GLY A N 1
ATOM 935 C CA . GLY A 1 122 ? -12.182 8.988 37.196 1.00 33.91 122 GLY A CA 1
ATOM 936 C C . GLY A 1 122 ? -11.420 9.563 36.011 1.00 33.91 122 GLY A C 1
ATOM 937 O O . GLY A 1 122 ? -10.962 8.844 35.132 1.00 33.91 122 GLY A O 1
ATOM 938 N N . GLU A 1 123 ? -11.290 10.879 36.013 1.00 41.91 123 GLU A N 1
ATOM 939 C CA . GLU A 1 123 ? -10.371 11.692 35.220 1.00 41.91 123 GLU A CA 1
ATOM 940 C C . GLU A 1 123 ? -8.936 11.106 35.264 1.00 41.91 123 GLU A C 1
ATOM 942 O O . GLU A 1 123 ? -8.281 11.121 36.305 1.00 41.91 123 GLU A O 1
ATOM 947 N N . GLY A 1 124 ? -8.448 10.541 34.153 1.00 37.03 124 GLY A N 1
ATOM 948 C CA . GLY A 1 124 ? -7.096 9.977 34.059 1.00 37.03 124 GLY A CA 1
ATOM 949 C C . GLY A 1 124 ? -6.811 9.358 32.688 1.00 37.03 124 GLY A C 1
ATOM 950 O O . GLY A 1 124 ? -7.520 8.475 32.222 1.00 37.03 124 GLY A O 1
ATOM 951 N N . THR A 1 125 ? -5.783 9.853 32.013 1.00 44.16 125 THR A N 1
ATOM 952 C CA . THR A 1 125 ? -5.354 9.527 30.647 1.00 44.16 125 THR A CA 1
ATOM 953 C C . THR A 1 125 ? -5.069 8.031 30.422 1.00 44.16 125 THR A C 1
ATOM 955 O O . THR A 1 125 ? -3.967 7.568 30.689 1.00 44.16 125 THR A O 1
ATOM 958 N N . ASN A 1 126 ? -6.020 7.275 29.869 1.00 48.84 126 ASN A N 1
ATOM 959 C CA . ASN A 1 126 ? -5.786 5.908 29.378 1.00 48.84 126 ASN A CA 1
ATOM 960 C C . ASN A 1 126 ? -5.613 5.911 27.853 1.00 48.84 126 ASN A C 1
ATOM 962 O O . ASN A 1 126 ? -6.449 5.395 27.108 1.00 48.84 126 ASN A O 1
ATOM 966 N N . GLN A 1 127 ? -4.527 6.518 27.363 1.00 73.38 127 GLN A N 1
ATOM 967 C CA . GLN A 1 127 ? -4.159 6.342 25.962 1.00 73.38 127 GLN A CA 1
ATOM 968 C C . GLN A 1 127 ? -3.616 4.906 25.790 1.00 73.38 127 GLN A C 1
ATOM 970 O O . GLN A 1 127 ? -2.800 4.475 26.605 1.00 73.38 127 GLN A O 1
ATOM 975 N N . PRO A 1 128 ? -4.004 4.146 24.745 1.00 77.88 128 PRO A N 1
ATOM 976 C CA . PRO A 1 128 ? -3.543 2.765 24.524 1.00 77.88 128 PRO A CA 1
ATOM 977 C C . PRO A 1 128 ? -2.016 2.579 24.579 1.00 77.88 128 PRO A C 1
ATOM 979 O O . PRO A 1 128 ? -1.523 1.499 24.897 1.00 77.88 128 PRO A O 1
ATOM 982 N N . ALA A 1 129 ? -1.259 3.651 24.321 1.00 83.19 129 ALA A N 1
ATOM 983 C CA . ALA A 1 129 ? 0.188 3.659 24.450 1.00 83.19 129 ALA A CA 1
ATOM 984 C C . ALA A 1 129 ? 0.680 3.543 25.901 1.00 83.19 129 ALA A C 1
ATOM 986 O O . ALA A 1 129 ? 1.660 2.848 26.160 1.00 83.19 129 ALA A O 1
ATOM 987 N N . ASP A 1 130 ? 0.002 4.182 26.852 1.00 85.19 130 ASP A N 1
ATOM 988 C CA . ASP A 1 130 ? 0.355 4.113 28.272 1.00 85.19 130 ASP A CA 1
ATOM 989 C C . ASP A 1 130 ? 0.068 2.718 28.821 1.00 85.19 130 ASP A C 1
ATOM 991 O O . ASP A 1 130 ? 0.904 2.142 29.518 1.00 85.19 130 ASP A O 1
ATOM 995 N N . HIS A 1 131 ? -1.047 2.117 28.395 1.00 88.12 131 HIS A N 1
ATOM 996 C CA . HIS A 1 131 ? -1.385 0.744 28.754 1.00 88.12 131 HIS A CA 1
ATOM 997 C C . HIS A 1 131 ? -0.371 -0.262 28.177 1.00 88.12 131 HIS A C 1
ATOM 999 O O . HIS A 1 131 ? 0.096 -1.147 28.893 1.00 88.12 131 HIS A O 1
ATOM 1005 N N . ALA A 1 132 ? 0.072 -0.075 26.927 1.00 91.19 132 ALA A N 1
ATOM 1006 C CA . ALA A 1 132 ? 1.139 -0.886 26.335 1.00 91.19 132 ALA A CA 1
ATOM 1007 C C . ALA A 1 132 ? 2.463 -0.776 27.109 1.00 91.19 132 ALA A C 1
ATOM 1009 O O . ALA A 1 132 ? 3.117 -1.791 27.361 1.00 91.19 132 ALA A O 1
ATOM 1010 N N . ARG A 1 133 ? 2.859 0.441 27.514 1.00 91.56 133 ARG A N 1
ATOM 1011 C CA . ARG A 1 133 ? 4.074 0.668 28.317 1.00 91.56 133 ARG A CA 1
ATOM 1012 C C . ARG A 1 133 ? 3.960 0.045 29.704 1.00 91.56 133 ARG A C 1
ATOM 1014 O O . ARG A 1 133 ? 4.922 -0.565 30.166 1.00 91.56 133 ARG A O 1
ATOM 1021 N N . TYR A 1 134 ? 2.792 0.143 30.334 1.00 91.12 134 TYR A N 1
ATOM 1022 C CA . TYR A 1 134 ? 2.522 -0.487 31.622 1.00 91.12 134 TYR A CA 1
ATOM 1023 C C . TYR A 1 134 ? 2.643 -2.012 31.543 1.00 91.12 134 TYR A C 1
ATOM 1025 O O . TYR A 1 134 ? 3.443 -2.597 32.272 1.00 91.12 134 TYR A O 1
ATOM 1033 N N . LEU A 1 135 ? 1.950 -2.658 30.601 1.00 92.94 135 LEU A N 1
ATOM 1034 C CA . LEU A 1 135 ? 2.042 -4.109 30.418 1.00 92.94 135 LEU A CA 1
ATOM 1035 C C . LEU A 1 135 ? 3.472 -4.547 30.080 1.00 92.94 135 LEU A C 1
ATOM 1037 O O . LEU A 1 135 ? 3.940 -5.574 30.570 1.00 92.94 135 LEU A O 1
ATOM 1041 N N . ARG A 1 136 ? 4.208 -3.740 29.302 1.00 94.50 136 ARG A N 1
ATOM 1042 C CA . ARG A 1 136 ? 5.622 -4.006 29.025 1.00 94.50 136 ARG A CA 1
ATOM 1043 C C . ARG A 1 136 ? 6.498 -3.895 30.274 1.00 94.50 136 ARG A C 1
ATOM 1045 O O . ARG A 1 136 ? 7.434 -4.675 30.399 1.00 94.50 136 ARG A O 1
ATOM 1052 N N . SER A 1 137 ? 6.195 -2.973 31.191 1.00 94.06 137 SER A N 1
ATOM 1053 C CA . SER A 1 137 ? 6.898 -2.842 32.478 1.00 94.06 137 SER A CA 1
ATOM 1054 C C . SER A 1 137 ? 6.650 -4.014 33.436 1.00 94.06 137 SER A C 1
ATOM 1056 O O . SER A 1 137 ? 7.447 -4.233 34.341 1.00 94.06 137 SER A O 1
ATOM 1058 N N . LEU A 1 138 ? 5.583 -4.789 33.206 1.00 94.12 138 LEU A N 1
ATOM 1059 C CA . LEU A 1 138 ? 5.283 -6.051 33.893 1.00 94.12 138 LEU A CA 1
ATOM 1060 C C . LEU A 1 138 ? 5.899 -7.279 33.187 1.00 94.12 138 LEU A C 1
ATOM 1062 O O . LEU A 1 138 ? 5.483 -8.407 33.441 1.00 94.12 138 LEU A O 1
ATOM 1066 N N . ASP A 1 139 ? 6.850 -7.071 32.271 1.00 95.06 139 ASP A N 1
ATOM 1067 C CA . ASP A 1 139 ? 7.530 -8.110 31.481 1.00 95.06 139 ASP A CA 1
ATOM 1068 C C . ASP A 1 139 ? 6.625 -8.952 30.560 1.00 95.06 139 ASP A C 1
ATOM 1070 O O . ASP A 1 139 ? 7.048 -9.987 30.031 1.00 95.06 139 ASP A O 1
ATOM 1074 N N . HIS A 1 140 ? 5.404 -8.497 30.261 1.00 95.56 140 HIS A N 1
ATOM 1075 C CA . HIS A 1 140 ? 4.579 -9.165 29.257 1.00 95.56 140 HIS A CA 1
ATOM 1076 C C . HIS A 1 140 ? 5.221 -9.113 27.861 1.00 95.56 140 HIS A C 1
ATOM 1078 O O . HIS A 1 140 ? 5.904 -8.155 27.467 1.00 95.56 140 HIS A O 1
ATOM 1084 N N . THR A 1 141 ? 5.000 -10.180 27.091 1.00 95.69 141 THR A N 1
ATOM 1085 C CA . THR A 1 141 ? 5.502 -10.305 25.721 1.00 95.69 141 THR A CA 1
ATOM 1086 C C . THR A 1 141 ? 4.690 -9.431 24.766 1.00 95.69 141 THR A C 1
ATOM 1088 O O . THR A 1 141 ? 3.512 -9.169 24.992 1.00 95.69 141 THR A O 1
ATOM 1091 N N . ILE A 1 142 ? 5.306 -8.992 23.666 1.00 92.12 142 ILE A N 1
ATOM 1092 C CA . ILE A 1 142 ? 4.626 -8.178 22.647 1.00 92.12 142 ILE A CA 1
ATOM 1093 C C . ILE A 1 142 ? 3.355 -8.859 22.096 1.00 92.12 142 ILE A C 1
ATOM 1095 O O . ILE A 1 142 ? 2.334 -8.174 22.039 1.00 92.12 142 ILE A O 1
ATOM 1099 N N . PRO A 1 143 ? 3.341 -10.178 21.795 1.00 87.38 143 PRO A N 1
ATOM 1100 C CA . PRO A 1 143 ? 2.119 -10.871 21.382 1.00 87.38 143 PRO A CA 1
ATOM 1101 C C . PRO A 1 143 ? 1.003 -10.820 22.432 1.00 87.38 143 PRO A C 1
ATOM 1103 O O . PRO A 1 143 ? -0.160 -10.631 22.088 1.00 87.38 143 PRO A O 1
ATOM 1106 N N . PHE A 1 144 ? 1.344 -10.954 23.720 1.00 92.25 144 PHE A N 1
ATOM 1107 C CA . PHE A 1 144 ? 0.360 -10.851 24.798 1.00 92.25 144 PHE A CA 1
ATOM 1108 C C . PHE A 1 144 ? -0.239 -9.445 24.859 1.00 92.25 144 PHE A C 1
ATOM 1110 O O . PHE A 1 144 ? -1.453 -9.297 24.887 1.00 92.25 144 PHE A O 1
ATOM 1117 N N . ILE A 1 145 ? 0.609 -8.414 24.823 1.00 92.38 145 ILE A N 1
ATOM 1118 C CA . ILE A 1 145 ? 0.171 -7.012 24.867 1.00 92.38 145 ILE A CA 1
ATOM 1119 C C . ILE A 1 145 ? -0.708 -6.684 23.654 1.00 92.38 145 ILE A C 1
ATOM 1121 O O . ILE A 1 145 ? -1.706 -5.984 23.783 1.00 92.38 145 ILE A O 1
ATOM 1125 N N . ALA A 1 146 ? -0.356 -7.206 22.479 1.00 84.94 146 ALA A N 1
ATOM 1126 C CA . ALA A 1 146 ? -1.143 -7.058 21.262 1.00 84.94 146 ALA A CA 1
ATOM 1127 C C . ALA A 1 146 ? -2.547 -7.665 21.431 1.00 84.94 146 ALA A C 1
ATOM 1129 O O . ALA A 1 146 ? -3.539 -6.994 21.147 1.00 84.94 146 ALA A O 1
ATOM 1130 N N . GLY A 1 147 ? -2.628 -8.883 21.979 1.00 80.44 147 GLY A N 1
ATOM 1131 C CA . GLY A 1 147 ? -3.896 -9.540 22.302 1.00 80.44 147 GLY A CA 1
ATOM 1132 C C . GLY A 1 147 ? -4.723 -8.779 23.340 1.00 80.44 147 GLY A C 1
ATOM 1133 O O . GLY A 1 147 ? -5.910 -8.560 23.123 1.00 80.44 147 GLY A O 1
ATOM 1134 N N . GLU A 1 148 ? -4.089 -8.319 24.419 1.00 87.06 148 GLU A N 1
ATOM 1135 C CA . GLU A 1 148 ? -4.740 -7.580 25.509 1.00 87.06 148 GLU A CA 1
ATOM 1136 C C . GLU A 1 148 ? -5.303 -6.229 25.044 1.00 87.06 148 GLU A C 1
ATOM 1138 O O . GLU A 1 148 ? -6.386 -5.817 25.449 1.00 87.06 148 GLU A O 1
ATOM 1143 N N . LEU A 1 149 ? -4.587 -5.539 24.153 1.00 87.25 149 LEU A N 1
ATOM 1144 C CA . LEU A 1 149 ? -5.002 -4.240 23.617 1.00 87.25 149 LEU A CA 1
ATOM 1145 C C . LEU A 1 149 ? -5.869 -4.342 22.356 1.00 87.25 149 LEU A C 1
ATOM 1147 O O . LEU A 1 149 ? -6.270 -3.308 21.822 1.00 87.25 149 LEU A O 1
ATOM 1151 N N . GLY A 1 150 ? -6.125 -5.550 21.844 1.00 82.25 150 GLY A N 1
ATOM 1152 C CA . GLY A 1 150 ? -6.863 -5.751 20.596 1.00 82.25 150 GLY A CA 1
ATOM 1153 C C . GLY A 1 150 ? -6.188 -5.103 19.380 1.00 82.25 150 GLY A C 1
ATOM 1154 O O . GLY A 1 150 ? -6.868 -4.545 18.522 1.00 82.25 150 GLY A O 1
ATOM 1155 N N . CYS A 1 151 ? -4.853 -5.124 19.314 1.00 81.38 151 CYS A N 1
ATOM 1156 C CA . CYS A 1 151 ? -4.077 -4.520 18.226 1.00 81.38 151 CYS A CA 1
ATOM 1157 C C . CYS A 1 151 ? -2.969 -5.456 17.717 1.00 81.38 151 CYS A C 1
ATOM 1159 O O . CYS A 1 151 ? -2.796 -6.562 18.218 1.00 81.38 151 CYS A O 1
ATOM 1161 N N . THR A 1 152 ? -2.210 -5.039 16.700 1.00 81.06 152 THR A N 1
ATOM 1162 C CA . THR A 1 152 ? -1.087 -5.833 16.173 1.00 81.06 152 THR A CA 1
ATOM 1163 C C . THR A 1 152 ? 0.201 -5.627 16.970 1.00 81.06 152 THR A C 1
ATOM 1165 O O . THR A 1 152 ? 0.429 -4.561 17.543 1.00 81.06 152 THR A O 1
ATOM 1168 N N . GLU A 1 153 ? 1.109 -6.609 16.950 1.00 86.75 153 GLU A N 1
ATOM 1169 C CA . GLU A 1 153 ? 2.426 -6.514 17.608 1.00 86.75 153 GLU A CA 1
ATOM 1170 C C . GLU A 1 153 ? 3.209 -5.264 17.180 1.00 86.75 153 GLU A C 1
ATOM 1172 O O . GLU A 1 153 ? 3.841 -4.591 17.995 1.00 86.75 153 GLU A O 1
ATOM 1177 N N . ARG A 1 154 ? 3.106 -4.875 15.905 1.00 75.75 154 ARG A N 1
ATOM 1178 C CA . ARG A 1 154 ? 3.703 -3.633 15.404 1.00 75.75 154 ARG A CA 1
ATOM 1179 C C . ARG A 1 154 ? 3.104 -2.382 16.050 1.00 75.75 154 ARG A C 1
ATOM 1181 O O . ARG A 1 154 ? 3.836 -1.438 16.352 1.00 75.75 154 ARG A O 1
ATOM 1188 N N . THR A 1 155 ? 1.792 -2.361 16.273 1.00 76.81 155 THR A N 1
ATOM 1189 C CA . THR A 1 155 ? 1.128 -1.253 16.973 1.00 76.81 155 THR A CA 1
ATOM 1190 C C . THR A 1 155 ? 1.664 -1.117 18.396 1.00 76.81 155 THR A C 1
ATOM 1192 O O . THR A 1 155 ? 1.963 0.000 18.823 1.00 76.81 155 THR A O 1
ATOM 1195 N N . VAL A 1 156 ? 1.913 -2.241 19.073 1.00 88.00 156 VAL A N 1
ATOM 1196 C CA . VAL A 1 156 ? 2.594 -2.264 20.372 1.00 88.00 156 VAL A CA 1
ATOM 1197 C C . VAL A 1 156 ? 4.011 -1.697 20.264 1.00 88.00 156 VAL A C 1
ATOM 1199 O O . VAL A 1 156 ? 4.352 -0.794 21.024 1.00 88.00 156 VAL A O 1
ATOM 1202 N N . TYR A 1 157 ? 4.825 -2.125 19.291 1.00 90.50 157 TYR A N 1
ATOM 1203 C CA . TYR A 1 157 ? 6.159 -1.540 19.080 1.00 90.50 157 TYR A CA 1
ATOM 1204 C C . TYR A 1 157 ? 6.109 -0.013 18.889 1.00 90.50 157 TYR A C 1
ATOM 1206 O O . TYR A 1 157 ? 6.912 0.708 19.482 1.00 90.50 157 TYR A O 1
ATOM 1214 N N . ARG A 1 158 ? 5.128 0.508 18.137 1.00 87.19 158 ARG A N 1
ATOM 1215 C CA . ARG A 1 158 ? 4.921 1.957 17.955 1.00 87.19 158 ARG A CA 1
ATOM 1216 C C . ARG A 1 158 ? 4.533 2.666 19.255 1.00 87.19 158 ARG A C 1
ATOM 1218 O O . ARG A 1 158 ? 4.994 3.779 19.501 1.00 87.19 158 ARG A O 1
ATOM 1225 N N . TYR A 1 159 ? 3.686 2.050 20.077 1.00 88.81 159 TYR A N 1
ATOM 1226 C CA . TYR A 1 159 ? 3.321 2.583 21.391 1.00 88.81 159 TYR A CA 1
ATOM 1227 C C . TYR A 1 159 ? 4.522 2.679 22.331 1.00 88.81 159 TYR A C 1
ATOM 1229 O O . TYR A 1 159 ? 4.704 3.703 22.989 1.00 88.81 159 TYR A O 1
ATOM 1237 N N . LEU A 1 160 ? 5.376 1.657 22.332 1.00 89.94 160 LEU A N 1
ATOM 1238 C CA . LEU A 1 160 ? 6.591 1.629 23.143 1.00 89.94 160 LEU A CA 1
ATOM 1239 C C . LEU A 1 160 ? 7.661 2.618 22.648 1.00 89.94 160 LEU A C 1
ATOM 1241 O O . LEU A 1 160 ? 8.432 3.120 23.458 1.00 89.94 160 LEU A O 1
ATOM 1245 N N . ALA A 1 161 ? 7.692 2.927 21.347 1.00 83.94 161 ALA A N 1
ATOM 1246 C CA . ALA A 1 161 ? 8.654 3.859 20.753 1.00 83.94 161 ALA A CA 1
ATOM 1247 C C . ALA A 1 161 ? 8.354 5.345 21.033 1.00 83.94 161 ALA A C 1
ATOM 1249 O O . ALA A 1 161 ? 9.257 6.178 20.949 1.00 83.94 161 ALA A O 1
ATOM 1250 N N . LYS A 1 162 ? 7.105 5.710 21.359 1.00 75.56 162 LYS A N 1
ATOM 1251 C CA . LYS A 1 162 ? 6.762 7.097 21.717 1.00 75.56 162 LYS A CA 1
ATOM 1252 C C . LYS A 1 162 ? 7.240 7.416 23.144 1.00 75.56 162 LYS A C 1
ATOM 1254 O O . LYS A 1 162 ? 6.966 6.612 24.039 1.00 75.56 162 LYS A O 1
ATOM 1259 N N . PRO A 1 163 ? 7.851 8.584 23.408 1.00 61.03 163 PRO A N 1
ATOM 1260 C CA . PRO A 1 163 ? 8.134 9.016 24.775 1.00 61.03 163 PRO A CA 1
ATOM 1261 C C . PRO A 1 163 ? 6.824 9.251 25.546 1.00 61.03 163 PRO A C 1
ATOM 1263 O O . PRO A 1 163 ? 5.825 9.676 24.960 1.00 61.03 163 PRO A O 1
ATOM 1266 N N . ALA A 1 164 ? 6.813 8.938 26.844 1.00 58.69 164 ALA A N 1
ATOM 1267 C CA . ALA A 1 164 ? 5.719 9.339 27.728 1.00 58.69 164 ALA A CA 1
ATOM 1268 C C . ALA A 1 164 ? 5.700 10.876 27.815 1.00 58.69 164 ALA A C 1
ATOM 1270 O O . ALA A 1 164 ? 6.768 11.485 27.905 1.00 58.69 164 ALA A O 1
ATOM 1271 N N . THR A 1 165 ? 4.515 11.478 27.683 1.00 56.00 165 THR A N 1
ATOM 1272 C CA . THR A 1 165 ? 4.326 12.940 27.761 1.00 56.00 165 THR A CA 1
ATOM 1273 C C . THR A 1 165 ? 4.304 13.396 29.210 1.00 56.00 165 THR A C 1
ATOM 1275 O O . THR A 1 165 ? 3.753 12.638 30.038 1.00 56.00 165 THR A O 1
#

Nearest PDB structures (foldseek):
  2r0q-assembly1_E  TM=4.457E-01  e=4.734E-01  Staphylococcus aureus
  5cy2-assembly2_E  TM=4.724E-01  e=8.781E-01  Escherichia coli
  5yi2-assembly2_E  TM=4.043E-01  e=1.039E+00  Lactococcus lactis subsp. lactis Il1403
  2r0q-assembly1_F  TM=3.203E-01  e=4.231E-01  Staphylococcus aureus
  6fi9-assembly1_A  TM=3.831E-01  e=1.230E+00  Lactococcus cremoris subsp. cremoris MG1363

Radius of gyration: 19.57 Å; Cα contacts (8 Å, |Δi|>4): 150; chains: 1; bounding box: 40×30×54 Å

Foldseek 3Di:
DPPPPPDPLVVLVVLLPDPCLLVCPLVVQFQQCPPPVGQVLQADPPPDHRDPVVLVSLNPRPCLSSFLSNQVNCCVVQVDAGTATSSDHRVVNVVSVVVVCVVCVPVPDDDPDDDDDDDDDDDDDPDLLVVLVVCVVVVDDLVVSCVVSVHHSVVSVVSPPDDDD

Secondary structure (DSSP, 8-state):
--------HHHHHHHHT-GGGGG-GGGGG-GGGG-TTGGGGGSPSTT----HHHHHHHHT-TTHHHHHHHHHHHHHHH----S-BTTB-HHHHHHHHHHHHHH-TTTTS------------------HHHHHHHHHHTT--HHHHHHHTTS-HHHHHHHHHSPP-